Protein AF-I3S2F5-F1 (afdb_monomer_lite)

InterPro domains:
  IPR050052 ATP-dependent Clp protease ATP-binding subunit ClpX [PTHR48102] (2-79)

Sequence (103 aa):
MIAKKAMAKNTGARGLRALIENILTDAMYEIPDIKTGSDRIDAVVVDEESVGSLTAPGCGGKILRGDGALEQYLAKIKDSEDVVAESELQDRDSDTSSRAMSM

Structure (mmCIF, N/CA/C/O backbone):
data_AF-I3S2F5-F1
#
_entry.id   AF-I3S2F5-F1
#
loop_
_atom_site.group_PDB
_atom_site.id
_atom_site.type_symbol
_atom_site.label_atom_id
_atom_site.label_alt_id
_atom_site.label_comp_id
_atom_site.label_asym_id
_atom_site.label_entity_id
_atom_site.label_seq_id
_atom_site.pdbx_PDB_ins_code
_atom_site.Cartn_x
_atom_site.Cartn_y
_atom_site.Cartn_z
_atom_site.occupancy
_atom_site.B_iso_or_equiv
_atom_site.auth_seq_id
_atom_site.auth_comp_id
_atom_site.auth_asym_id
_atom_site.auth_atom_id
_atom_site.pdbx_PDB_model_num
ATOM 1 N N . MET A 1 1 ? 0.188 -5.253 -11.300 1.00 83.38 1 MET A N 1
ATOM 2 C CA . MET A 1 1 ? 1.086 -4.165 -11.769 1.00 83.38 1 MET A CA 1
ATOM 3 C C . MET A 1 1 ? 2.505 -4.174 -11.206 1.00 83.38 1 MET A C 1
ATOM 5 O O . MET A 1 1 ? 3.422 -3.784 -11.921 1.00 83.38 1 MET A O 1
ATOM 9 N N . ILE A 1 2 ? 2.724 -4.634 -9.973 1.00 90.69 2 ILE A N 1
ATOM 10 C CA . ILE A 1 2 ? 4.031 -4.563 -9.293 1.00 90.69 2 ILE A CA 1
ATOM 11 C C . ILE A 1 2 ? 5.151 -5.260 -10.086 1.00 90.69 2 ILE A C 1
ATOM 13 O O . ILE A 1 2 ? 6.199 -4.664 -10.326 1.00 90.69 2 ILE A O 1
ATOM 17 N N . ALA A 1 3 ? 4.899 -6.471 -10.594 1.00 91.38 3 ALA A N 1
ATOM 18 C CA . ALA A 1 3 ? 5.854 -7.189 -11.441 1.00 91.38 3 ALA A CA 1
ATOM 19 C C . ALA A 1 3 ? 6.220 -6.410 -12.718 1.00 91.38 3 ALA A C 1
ATOM 21 O O . ALA A 1 3 ? 7.396 -6.284 -13.049 1.00 91.38 3 ALA A O 1
ATOM 22 N N . LYS A 1 4 ? 5.227 -5.813 -13.397 1.00 90.50 4 LYS A N 1
ATOM 23 C CA . LYS A 1 4 ? 5.451 -4.977 -14.592 1.00 90.50 4 LYS A CA 1
ATOM 24 C C . LYS A 1 4 ? 6.349 -3.778 -14.271 1.00 90.50 4 LYS A C 1
ATOM 26 O O . LYS A 1 4 ? 7.277 -3.494 -15.021 1.00 90.50 4 LYS A O 1
ATOM 31 N N . LYS A 1 5 ? 6.130 -3.125 -13.127 1.00 90.12 5 LYS A N 1
ATOM 32 C CA . LYS A 1 5 ? 6.943 -1.990 -12.667 1.00 90.12 5 LYS A CA 1
ATOM 33 C C . LYS A 1 5 ? 8.377 -2.402 -12.300 1.00 90.12 5 LYS A C 1
ATOM 35 O O . LYS A 1 5 ? 9.314 -1.683 -12.632 1.00 90.12 5 LYS A O 1
ATOM 40 N N . ALA A 1 6 ? 8.573 -3.568 -11.680 1.00 92.50 6 ALA A N 1
ATOM 41 C CA . ALA A 1 6 ? 9.907 -4.097 -11.366 1.00 92.50 6 ALA A CA 1
ATOM 42 C C . ALA A 1 6 ? 10.714 -4.461 -12.624 1.00 92.50 6 ALA A C 1
ATOM 44 O O . ALA A 1 6 ? 11.912 -4.168 -12.703 1.00 92.50 6 ALA A O 1
ATOM 45 N N . MET A 1 7 ? 10.045 -5.050 -13.622 1.00 90.81 7 MET A N 1
ATOM 46 C CA . MET A 1 7 ? 10.633 -5.328 -14.935 1.00 90.81 7 MET A CA 1
ATOM 47 C C . MET A 1 7 ? 11.016 -4.034 -15.658 1.00 90.81 7 MET A C 1
ATOM 49 O O . MET A 1 7 ? 12.150 -3.914 -16.102 1.00 90.81 7 MET A O 1
ATOM 53 N N . ALA A 1 8 ? 10.125 -3.036 -15.696 1.00 89.88 8 ALA A N 1
ATOM 54 C CA . ALA A 1 8 ? 10.401 -1.740 -16.325 1.00 89.88 8 ALA A CA 1
ATOM 55 C C . ALA A 1 8 ? 11.593 -1.002 -15.686 1.00 89.88 8 ALA A C 1
ATOM 57 O O . ALA A 1 8 ? 12.335 -0.304 -16.371 1.00 89.88 8 ALA A O 1
ATOM 58 N N . LYS A 1 9 ? 11.812 -1.186 -14.377 1.00 88.06 9 LYS A N 1
ATOM 59 C CA . LYS A 1 9 ? 12.973 -0.642 -13.656 1.00 88.06 9 LYS A CA 1
ATOM 60 C C . LYS A 1 9 ? 14.254 -1.475 -13.813 1.00 88.06 9 LYS A C 1
ATOM 62 O O . LYS A 1 9 ? 15.251 -1.136 -13.187 1.00 88.06 9 LYS A O 1
ATOM 67 N N . ASN A 1 10 ? 14.245 -2.562 -14.592 1.00 89.38 10 ASN A N 1
ATOM 68 C CA . ASN A 1 10 ? 15.377 -3.486 -14.773 1.00 89.38 10 ASN A CA 1
ATOM 69 C C . ASN A 1 10 ? 15.958 -4.027 -13.453 1.00 89.38 10 ASN A C 1
ATOM 71 O O . ASN A 1 10 ? 17.152 -4.284 -13.332 1.00 89.38 10 ASN A O 1
ATOM 75 N N . THR A 1 11 ? 15.105 -4.201 -12.440 1.00 91.06 11 THR A N 1
ATOM 76 C CA . THR A 1 11 ? 15.513 -4.695 -11.110 1.00 91.06 11 THR A CA 1
ATOM 77 C C . THR A 1 11 ? 15.107 -6.150 -10.867 1.00 91.06 11 THR A C 1
ATOM 79 O O . THR A 1 11 ? 15.612 -6.780 -9.937 1.00 91.06 11 THR A O 1
ATOM 82 N N . GLY A 1 12 ? 14.206 -6.700 -11.693 1.00 89.31 12 GLY A N 1
ATOM 83 C CA . GLY A 1 12 ? 13.724 -8.079 -11.579 1.00 89.31 12 GLY A CA 1
ATOM 84 C C . GLY A 1 12 ? 13.118 -8.384 -10.204 1.00 89.31 12 GLY A C 1
ATOM 85 O O . GLY A 1 12 ? 12.544 -7.509 -9.555 1.00 89.31 12 GLY A O 1
ATOM 86 N N . ALA A 1 13 ? 13.275 -9.622 -9.728 1.00 90.56 13 ALA A N 1
ATOM 87 C CA . ALA A 1 13 ? 12.743 -10.055 -8.431 1.00 90.56 13 ALA A CA 1
ATOM 88 C C . ALA A 1 13 ? 13.286 -9.236 -7.243 1.00 90.56 13 ALA A C 1
ATOM 90 O O . ALA A 1 13 ? 12.568 -9.002 -6.272 1.00 90.56 13 ALA A O 1
ATOM 91 N N . ARG A 1 14 ? 14.522 -8.726 -7.339 1.00 89.94 14 ARG A N 1
ATOM 92 C CA . ARG A 1 14 ? 15.128 -7.866 -6.308 1.00 89.94 14 ARG A CA 1
ATOM 93 C C . ARG A 1 14 ? 14.348 -6.560 -6.123 1.00 89.94 14 ARG A C 1
ATOM 95 O O . ARG A 1 14 ? 14.239 -6.071 -5.003 1.00 89.94 14 ARG A O 1
ATOM 102 N N . GLY A 1 15 ? 13.782 -6.016 -7.200 1.00 91.00 15 GLY A N 1
ATOM 103 C CA . GLY A 1 15 ? 12.985 -4.792 -7.160 1.00 91.00 15 GLY A CA 1
ATOM 104 C C . GLY A 1 15 ? 11.632 -4.933 -6.473 1.00 91.00 15 GLY A C 1
ATOM 105 O O . GLY A 1 15 ? 11.084 -3.931 -6.022 1.00 91.00 15 GLY A O 1
ATOM 106 N N . LEU A 1 16 ? 11.091 -6.153 -6.365 1.00 93.75 16 LEU A N 1
ATOM 107 C CA . LEU A 1 16 ? 9.763 -6.378 -5.788 1.00 93.75 16 LEU A CA 1
ATOM 108 C C . LEU A 1 16 ? 9.710 -5.970 -4.319 1.00 93.75 16 LEU A C 1
ATOM 110 O O . LEU A 1 16 ? 8.789 -5.261 -3.925 1.00 93.75 16 LEU A O 1
ATOM 114 N N . ARG A 1 17 ? 10.725 -6.357 -3.533 1.00 93.00 17 ARG A N 1
ATOM 115 C CA . ARG A 1 17 ? 10.811 -5.982 -2.117 1.00 93.00 17 ARG A CA 1
ATOM 116 C C . ARG A 1 17 ? 10.808 -4.465 -1.952 1.00 93.00 17 ARG A C 1
ATOM 118 O O . ARG A 1 17 ? 9.988 -3.952 -1.208 1.00 93.00 17 ARG A O 1
ATOM 125 N N . ALA A 1 18 ? 11.657 -3.764 -2.704 1.00 92.62 18 ALA A N 1
ATOM 126 C CA . ALA A 1 18 ? 11.752 -2.307 -2.632 1.00 92.62 18 ALA A CA 1
ATOM 127 C C . ALA A 1 18 ? 10.448 -1.607 -3.054 1.00 92.62 18 ALA A C 1
ATOM 129 O O . ALA A 1 18 ? 10.088 -0.579 -2.491 1.00 92.62 18 ALA A O 1
ATOM 130 N N . LEU A 1 19 ? 9.722 -2.149 -4.040 1.00 93.75 19 LEU A N 1
ATOM 131 C CA . LEU A 1 19 ? 8.425 -1.600 -4.440 1.00 93.75 19 LEU A CA 1
ATOM 132 C C . LEU A 1 19 ? 7.366 -1.778 -3.351 1.00 93.75 19 LEU A C 1
ATOM 134 O O . LEU A 1 19 ? 6.639 -0.831 -3.078 1.00 93.75 19 LEU A O 1
ATOM 138 N N . ILE A 1 20 ? 7.283 -2.962 -2.741 1.00 94.44 20 ILE A N 1
ATOM 139 C CA . ILE A 1 20 ? 6.338 -3.229 -1.649 1.00 94.44 20 ILE A CA 1
ATOM 140 C C . ILE A 1 20 ? 6.662 -2.367 -0.432 1.00 94.44 20 ILE A C 1
ATOM 142 O O . ILE A 1 20 ? 5.761 -1.764 0.136 1.00 94.44 20 ILE A O 1
ATOM 146 N N . GLU A 1 21 ? 7.940 -2.274 -0.074 1.00 95.00 21 GLU A N 1
ATOM 147 C CA . GLU A 1 21 ? 8.408 -1.460 1.046 1.00 95.00 21 GLU A CA 1
ATOM 148 C C . GLU A 1 21 ? 8.003 0.001 0.850 1.00 95.00 21 GLU A C 1
ATOM 150 O O . GLU A 1 21 ? 7.322 0.549 1.704 1.00 95.00 21 GLU A O 1
ATOM 155 N N . ASN A 1 22 ? 8.255 0.571 -0.333 1.00 93.94 22 ASN A N 1
ATOM 156 C CA . ASN A 1 22 ? 7.834 1.937 -0.649 1.00 93.94 22 ASN A CA 1
ATOM 157 C C . ASN A 1 22 ? 6.313 2.148 -0.592 1.00 93.94 22 ASN A C 1
ATOM 159 O O . ASN A 1 22 ? 5.874 3.227 -0.214 1.00 93.94 22 ASN A O 1
ATOM 163 N N . ILE A 1 23 ? 5.508 1.162 -1.006 1.00 96.44 23 ILE A N 1
ATOM 164 C CA . ILE A 1 23 ? 4.040 1.266 -0.951 1.00 96.44 23 ILE A CA 1
ATOM 165 C C . ILE A 1 23 ? 3.555 1.231 0.501 1.00 96.44 23 ILE A C 1
ATOM 167 O O . ILE A 1 23 ? 2.597 1.918 0.842 1.00 96.44 23 ILE A O 1
ATOM 171 N N . LEU A 1 24 ? 4.192 0.423 1.348 1.00 97.00 24 LEU A N 1
ATOM 172 C CA . LEU A 1 24 ? 3.746 0.173 2.715 1.00 97.00 24 LEU A CA 1
ATOM 173 C C . LEU A 1 24 ? 4.409 1.073 3.762 1.00 97.00 24 LEU A C 1
ATOM 175 O O . LEU A 1 24 ? 3.996 0.997 4.913 1.00 97.00 24 LEU A O 1
ATOM 179 N N . THR A 1 25 ? 5.384 1.915 3.404 1.00 95.94 25 THR A N 1
ATOM 180 C CA . THR A 1 25 ? 6.137 2.765 4.346 1.00 95.94 25 THR A CA 1
ATOM 181 C C . THR A 1 25 ? 5.235 3.493 5.344 1.00 95.94 25 THR A C 1
ATOM 183 O O . THR A 1 25 ? 5.436 3.366 6.550 1.00 95.94 25 THR A O 1
ATOM 186 N N . ASP A 1 26 ? 4.212 4.199 4.861 1.00 93.75 26 ASP A N 1
ATOM 187 C CA . ASP A 1 26 ? 3.335 5.000 5.722 1.00 93.75 26 ASP A CA 1
ATOM 188 C C . ASP A 1 26 ? 2.513 4.109 6.662 1.00 93.75 26 ASP A C 1
ATOM 190 O O . ASP A 1 26 ? 2.413 4.369 7.859 1.00 93.75 26 ASP A O 1
ATOM 194 N N . ALA A 1 27 ? 1.995 2.992 6.146 1.00 94.94 27 ALA A N 1
ATOM 195 C CA . ALA A 1 27 ? 1.288 2.000 6.949 1.00 94.94 27 ALA A CA 1
ATOM 196 C C . ALA A 1 27 ? 2.193 1.374 8.019 1.00 94.94 27 ALA A C 1
ATOM 198 O O . ALA A 1 27 ? 1.775 1.202 9.160 1.00 94.94 27 ALA A O 1
ATOM 199 N N . MET A 1 28 ? 3.442 1.057 7.676 1.00 95.31 28 MET A N 1
ATOM 200 C CA . MET A 1 28 ? 4.415 0.500 8.616 1.00 95.31 28 MET A CA 1
ATOM 201 C C . MET A 1 28 ? 4.775 1.478 9.736 1.00 95.31 28 MET A C 1
ATOM 203 O O . MET A 1 28 ? 5.111 1.026 10.828 1.00 95.31 28 MET A O 1
ATOM 207 N N . TYR A 1 29 ? 4.707 2.786 9.479 1.00 94.06 29 TYR A N 1
ATOM 208 C CA . TYR A 1 29 ? 4.923 3.816 10.493 1.00 94.06 29 TYR A CA 1
ATOM 209 C C . TYR A 1 29 ? 3.696 4.024 11.388 1.00 94.06 29 TYR A C 1
ATOM 211 O O . TYR A 1 29 ? 3.835 4.189 12.593 1.00 94.06 29 TYR A O 1
ATOM 219 N N . GLU A 1 30 ? 2.497 3.980 10.809 1.00 91.44 30 GLU A N 1
ATOM 220 C CA . GLU A 1 30 ? 1.246 4.308 11.500 1.00 91.44 30 GLU A CA 1
ATOM 221 C C . GLU A 1 30 ? 0.641 3.139 12.296 1.00 91.44 30 GLU A C 1
ATOM 223 O O . GLU A 1 30 ? -0.007 3.368 13.312 1.00 91.44 30 GLU A O 1
ATOM 228 N N . ILE A 1 31 ? 0.827 1.887 11.857 1.00 92.62 31 ILE A N 1
ATOM 229 C CA . ILE A 1 31 ? 0.277 0.688 12.527 1.00 92.62 31 ILE A CA 1
ATOM 230 C C . ILE A 1 31 ? 0.831 0.457 13.945 1.00 92.62 31 ILE A C 1
ATOM 232 O O . ILE A 1 31 ? 0.050 0.060 14.811 1.00 92.62 31 ILE A O 1
ATOM 236 N N . PRO A 1 32 ? 2.137 0.648 14.220 1.00 89.25 32 PRO A N 1
ATOM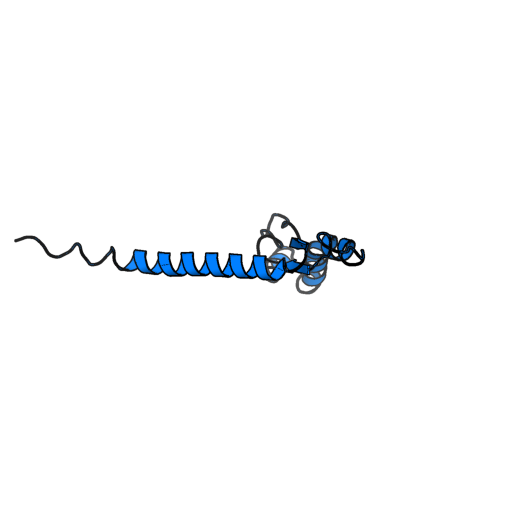 237 C CA . PRO A 1 32 ? 2.682 0.470 15.564 1.00 89.25 32 PRO A CA 1
ATOM 238 C C . PRO A 1 32 ? 2.044 1.382 16.620 1.00 89.25 32 PRO A C 1
ATOM 240 O O . PRO A 1 32 ? 2.056 1.034 17.803 1.00 89.25 32 PRO A O 1
ATOM 243 N N . ASP A 1 33 ? 1.483 2.523 16.214 1.00 85.31 33 ASP A N 1
ATOM 244 C CA . ASP A 1 33 ? 0.801 3.436 17.121 1.00 85.31 33 ASP A CA 1
ATOM 245 C C . ASP A 1 33 ? -0.540 2.843 17.567 1.00 85.31 33 ASP A C 1
ATOM 247 O O . ASP A 1 33 ? -1.500 2.736 16.799 1.00 85.31 33 ASP A O 1
ATOM 251 N N . ILE A 1 34 ? -0.639 2.498 18.852 1.00 76.81 34 ILE A N 1
ATOM 252 C CA . ILE A 1 34 ? -1.878 1.987 19.445 1.00 76.81 34 ILE A CA 1
ATOM 253 C C . ILE A 1 34 ? -2.861 3.153 19.615 1.00 76.81 34 ILE A C 1
ATOM 255 O O . ILE A 1 34 ? -2.900 3.818 20.652 1.00 76.81 34 ILE A O 1
ATOM 259 N N . LYS A 1 35 ? -3.654 3.407 18.574 1.00 83.06 35 LYS A N 1
ATOM 260 C CA . LYS A 1 35 ? -4.763 4.371 18.562 1.00 83.06 35 LYS A CA 1
ATOM 261 C C . LYS A 1 35 ? -6.078 3.646 18.870 1.00 83.06 35 LYS A C 1
ATOM 263 O O . LYS A 1 35 ? -6.272 2.500 18.466 1.00 83.06 35 LYS A O 1
ATOM 268 N N . THR A 1 36 ? -6.979 4.290 19.609 1.00 82.12 36 THR A N 1
ATOM 269 C CA . THR A 1 36 ? -8.268 3.712 20.033 1.00 82.12 36 THR A CA 1
ATOM 270 C C . THR A 1 36 ? -9.451 4.440 19.398 1.00 82.12 36 THR A C 1
ATOM 272 O O . THR A 1 36 ? -9.335 5.579 18.948 1.00 82.12 36 THR A O 1
ATOM 275 N N . GLY A 1 37 ? -10.608 3.773 19.353 1.00 80.31 37 GLY A N 1
ATOM 276 C CA . GLY A 1 37 ? -11.836 4.344 18.796 1.00 80.31 37 GLY A CA 1
ATOM 277 C C . GLY A 1 37 ? -11.709 4.672 17.306 1.00 80.31 37 GLY A C 1
ATOM 278 O O . GLY A 1 37 ? -11.206 3.866 16.529 1.00 80.31 37 GLY A O 1
ATOM 279 N N . SER A 1 38 ? -12.140 5.873 16.911 1.00 83.31 38 SER A N 1
ATOM 280 C CA . SER A 1 38 ? -12.166 6.331 15.512 1.00 83.31 38 SER A CA 1
ATOM 281 C C . SER A 1 38 ? -10.800 6.381 14.827 1.00 83.31 38 SER A C 1
ATOM 283 O O . SER A 1 38 ? -10.738 6.339 13.602 1.00 83.31 38 SER A O 1
ATOM 285 N N . ASP A 1 39 ? -9.715 6.453 15.597 1.00 86.69 39 ASP A N 1
ATOM 286 C CA . ASP A 1 39 ? -8.362 6.598 15.054 1.00 86.69 39 ASP A CA 1
ATOM 287 C C . ASP A 1 39 ? -7.630 5.262 14.899 1.00 86.69 39 ASP A C 1
ATOM 289 O O . ASP A 1 39 ? -6.527 5.228 14.333 1.00 86.69 39 ASP A O 1
ATOM 293 N N . ARG A 1 40 ? -8.237 4.162 15.377 1.00 90.69 40 ARG A N 1
ATOM 294 C CA . ARG A 1 40 ? -7.680 2.817 15.226 1.00 90.69 40 ARG A CA 1
ATOM 295 C C . ARG A 1 40 ? -7.536 2.486 13.747 1.00 90.69 40 ARG A C 1
ATOM 297 O O . ARG A 1 40 ? -8.412 2.815 12.952 1.00 90.69 40 ARG A O 1
ATOM 304 N N . ILE A 1 41 ? -6.465 1.803 13.375 1.00 93.25 41 ILE A N 1
ATOM 305 C CA . ILE A 1 41 ? -6.307 1.307 12.007 1.00 93.25 41 ILE A CA 1
ATOM 306 C C . ILE A 1 41 ? -7.020 -0.037 11.909 1.00 93.25 41 ILE A C 1
ATOM 308 O O . ILE A 1 41 ? -6.697 -0.966 12.645 1.00 93.25 41 ILE A O 1
ATOM 312 N N . ASP A 1 42 ? -8.001 -0.120 11.018 1.00 94.44 42 ASP A N 1
ATOM 313 C CA . ASP A 1 42 ? -8.828 -1.313 10.814 1.00 94.44 42 ASP A CA 1
ATOM 314 C C . ASP A 1 42 ? -8.252 -2.197 9.700 1.00 94.44 42 ASP A C 1
ATOM 316 O O . ASP A 1 42 ? -8.233 -3.420 9.814 1.00 94.44 42 ASP A O 1
ATOM 320 N N . ALA A 1 43 ? -7.727 -1.579 8.634 1.00 95.44 43 ALA A N 1
ATOM 321 C CA . ALA A 1 43 ? -7.086 -2.275 7.520 1.00 95.44 43 ALA A CA 1
ATOM 322 C C . ALA A 1 43 ? -6.183 -1.350 6.688 1.00 95.44 43 ALA A C 1
ATOM 324 O O . ALA A 1 43 ? -6.254 -0.124 6.781 1.00 95.44 43 ALA A O 1
ATOM 325 N N . VAL A 1 44 ? -5.366 -1.952 5.820 1.00 96.94 44 VAL A N 1
ATOM 326 C CA . VAL A 1 44 ? -4.598 -1.253 4.780 1.00 96.94 44 VAL A CA 1
ATOM 327 C C . VAL A 1 44 ? -4.928 -1.872 3.432 1.00 96.94 44 VAL A C 1
ATOM 329 O O . VAL A 1 44 ? -4.813 -3.085 3.259 1.00 96.94 44 VAL A O 1
ATOM 332 N N . VAL A 1 45 ? -5.320 -1.039 2.474 1.00 96.56 45 VAL A N 1
ATOM 333 C CA . VAL A 1 45 ? -5.679 -1.460 1.120 1.00 96.56 45 VAL A CA 1
ATOM 334 C C . VAL A 1 45 ? -4.564 -1.101 0.149 1.00 96.56 45 VAL A C 1
ATOM 336 O O . VAL A 1 45 ? -4.035 0.011 0.168 1.00 96.56 45 VAL A O 1
ATOM 339 N N . VAL A 1 46 ? -4.216 -2.055 -0.714 1.00 96.06 46 VAL A N 1
ATOM 340 C CA . VAL A 1 46 ? -3.240 -1.874 -1.792 1.00 96.06 46 VAL A CA 1
ATOM 341 C C . VAL A 1 46 ? -3.907 -2.218 -3.114 1.00 96.06 46 VAL A C 1
ATOM 343 O O . VAL A 1 46 ? -4.185 -3.386 -3.385 1.00 96.06 46 VAL A O 1
ATOM 346 N N . ASP A 1 47 ? -4.132 -1.201 -3.937 1.00 94.00 47 ASP A N 1
ATOM 347 C CA . ASP A 1 47 ? -4.750 -1.328 -5.255 1.00 94.00 47 ASP A CA 1
ATOM 348 C C . ASP A 1 47 ? -3.820 -0.824 -6.376 1.00 94.00 47 ASP A C 1
ATOM 350 O O . ASP A 1 47 ? -2.611 -0.638 -6.197 1.00 94.00 47 ASP A O 1
ATOM 354 N N . GLU A 1 48 ? -4.365 -0.667 -7.580 1.00 93.12 48 GLU A N 1
ATOM 355 C CA . GLU A 1 48 ? -3.631 -0.155 -8.739 1.00 93.12 48 GLU A CA 1
ATOM 356 C C . GLU A 1 48 ? -3.109 1.274 -8.520 1.00 93.12 48 GLU A C 1
ATOM 358 O O . GLU A 1 48 ? -1.961 1.573 -8.873 1.00 93.12 48 GLU A O 1
ATOM 363 N N . GLU A 1 49 ? -3.888 2.130 -7.858 1.00 93.31 49 GLU A N 1
ATOM 364 C CA . GLU A 1 49 ? -3.502 3.508 -7.548 1.00 93.31 49 GLU A CA 1
ATOM 365 C C . GLU A 1 49 ? -2.359 3.554 -6.528 1.00 93.31 49 GLU A C 1
ATOM 367 O O . GLU A 1 49 ? -1.436 4.365 -6.669 1.00 93.31 49 GLU A O 1
ATOM 372 N N . SER A 1 50 ? -2.353 2.632 -5.557 1.00 95.38 50 SER A N 1
ATOM 373 C CA . SER A 1 50 ? -1.252 2.475 -4.599 1.00 95.38 50 SER A CA 1
ATOM 374 C C . SER A 1 50 ? 0.084 2.208 -5.294 1.00 95.38 50 SER A C 1
ATOM 376 O O . SER A 1 50 ? 1.124 2.720 -4.875 1.00 95.38 50 SER A O 1
ATOM 378 N N . VAL A 1 51 ? 0.075 1.423 -6.379 1.00 94.62 51 VAL A N 1
ATOM 379 C CA . VAL A 1 51 ? 1.281 1.106 -7.160 1.00 94.62 51 VAL A CA 1
ATOM 380 C C . VAL A 1 51 ? 1.648 2.252 -8.104 1.00 94.62 51 V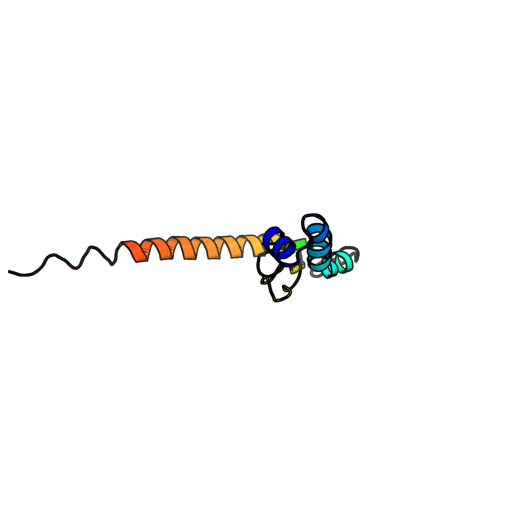AL A C 1
ATOM 382 O O . VAL A 1 51 ? 2.839 2.538 -8.280 1.00 94.62 51 VAL A O 1
ATOM 385 N N . GLY A 1 52 ? 0.652 2.896 -8.714 1.00 92.88 52 GLY A N 1
ATOM 386 C CA . GLY A 1 52 ? 0.812 3.922 -9.742 1.00 92.88 52 GLY A CA 1
ATOM 387 C C . GLY A 1 52 ? 1.308 3.370 -11.083 1.00 92.88 52 GLY A C 1
ATOM 388 O O . GLY A 1 52 ? 1.606 2.182 -11.235 1.00 92.88 52 GLY A O 1
ATOM 389 N N . SER A 1 53 ? 1.456 4.255 -12.069 1.00 91.12 53 SER A N 1
ATOM 390 C CA . SER A 1 53 ? 1.879 3.883 -13.426 1.00 91.12 53 SER A CA 1
ATOM 391 C C . SER A 1 53 ? 3.351 3.429 -13.491 1.00 91.12 53 SER A C 1
ATOM 393 O O . SER A 1 53 ? 4.076 3.409 -12.493 1.00 91.12 53 SER A O 1
ATOM 395 N N . LEU A 1 54 ? 3.837 3.037 -14.675 1.00 87.31 54 LEU A N 1
ATOM 396 C CA . LEU A 1 54 ? 5.249 2.659 -14.848 1.00 87.31 54 LEU A CA 1
ATOM 397 C C . LEU A 1 54 ? 6.206 3.835 -14.594 1.00 87.31 54 LEU A C 1
ATOM 399 O O . LEU A 1 54 ? 7.318 3.619 -14.112 1.00 87.31 54 LEU A O 1
ATOM 403 N N . THR A 1 55 ? 5.773 5.056 -14.910 1.00 83.94 55 THR A N 1
ATOM 404 C CA . THR A 1 55 ? 6.600 6.269 -14.886 1.00 83.94 55 THR A CA 1
ATOM 405 C C . THR A 1 55 ? 6.338 7.153 -13.670 1.00 83.94 55 THR A C 1
ATOM 407 O O . THR A 1 55 ? 7.229 7.900 -13.279 1.00 83.94 55 THR A O 1
ATOM 410 N N . ALA A 1 56 ? 5.166 7.043 -13.039 1.00 88.50 56 ALA A N 1
ATOM 411 C CA . ALA A 1 56 ? 4.798 7.822 -11.860 1.00 88.50 56 ALA A CA 1
ATOM 412 C C . ALA A 1 56 ? 4.739 6.949 -10.590 1.00 88.50 56 ALA A C 1
ATOM 414 O O . ALA A 1 56 ? 4.368 5.770 -10.656 1.00 88.50 56 ALA A O 1
ATOM 415 N N . PRO A 1 57 ? 5.121 7.475 -9.413 1.00 88.06 57 PRO A N 1
ATOM 416 C CA . PRO A 1 57 ? 4.831 6.818 -8.141 1.00 88.06 57 PRO A CA 1
ATOM 417 C C . PRO A 1 57 ? 3.313 6.755 -7.900 1.00 88.06 57 PRO A C 1
ATOM 419 O O . PRO A 1 57 ? 2.569 7.594 -8.400 1.00 88.06 57 PRO A O 1
ATOM 422 N N . GLY A 1 58 ? 2.865 5.723 -7.184 1.00 93.12 58 GLY A N 1
ATOM 423 C CA . GLY A 1 58 ? 1.483 5.634 -6.710 1.00 93.12 58 GLY A CA 1
ATOM 424 C C . GLY A 1 58 ? 1.280 6.412 -5.415 1.00 93.12 58 GLY A C 1
ATOM 425 O O . GLY A 1 58 ? 2.216 7.027 -4.902 1.00 93.12 58 GLY A O 1
ATOM 426 N N . CYS A 1 59 ? 0.065 6.355 -4.879 1.00 93.50 59 CYS A N 1
ATOM 427 C CA . CYS A 1 59 ? -0.296 7.031 -3.630 1.00 93.50 59 CYS A CA 1
ATOM 428 C C . CYS A 1 59 ? 0.085 6.254 -2.356 1.00 93.50 59 CYS A C 1
ATOM 430 O O . CYS A 1 59 ? -0.174 6.743 -1.263 1.00 93.50 59 CYS A O 1
ATOM 432 N N . GLY A 1 60 ? 0.707 5.075 -2.483 1.00 94.81 60 GLY A N 1
ATOM 433 C CA . GLY A 1 60 ? 1.011 4.210 -1.343 1.00 94.81 60 GLY A CA 1
ATOM 434 C C . GLY A 1 60 ? -0.212 3.440 -0.834 1.00 94.81 60 GLY A C 1
ATOM 435 O O . GLY A 1 60 ? -1.287 3.458 -1.439 1.00 94.81 60 GLY A O 1
ATOM 436 N N . GLY A 1 61 ? -0.029 2.684 0.247 1.00 95.94 61 GLY A N 1
ATOM 437 C CA . GLY A 1 61 ? -1.094 1.913 0.884 1.00 95.94 61 GLY A CA 1
ATOM 438 C C . GLY A 1 61 ? -2.141 2.827 1.521 1.00 95.94 61 GLY A C 1
ATOM 439 O O . GLY A 1 61 ? -1.811 3.720 2.298 1.00 95.94 61 GLY A O 1
ATOM 440 N N . LYS A 1 62 ? -3.418 2.588 1.220 1.00 96.12 62 LYS A N 1
ATOM 441 C CA . LYS A 1 62 ? -4.543 3.349 1.774 1.00 96.12 62 LYS A CA 1
ATOM 442 C C . LYS A 1 62 ? -4.873 2.813 3.164 1.00 96.12 62 LYS A C 1
ATOM 444 O O . LYS A 1 62 ? -5.281 1.663 3.299 1.00 96.12 62 LYS A O 1
ATOM 449 N N . ILE A 1 63 ? -4.698 3.631 4.197 1.00 95.56 63 ILE A N 1
ATOM 450 C CA . ILE A 1 63 ? -4.974 3.251 5.589 1.00 95.56 63 ILE A CA 1
ATOM 451 C C . ILE A 1 63 ? -6.444 3.538 5.908 1.00 95.56 63 ILE A C 1
ATOM 453 O O . ILE A 1 63 ? -6.886 4.684 5.823 1.00 95.56 63 ILE A O 1
ATOM 457 N N . LEU A 1 64 ? -7.192 2.509 6.300 1.00 95.44 64 LEU A N 1
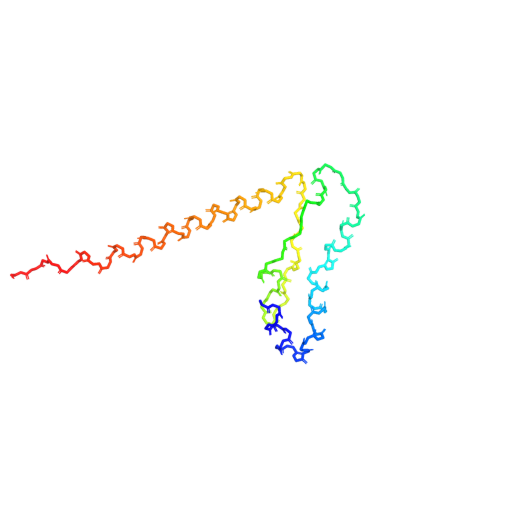ATOM 458 C CA . LEU A 1 64 ? -8.579 2.627 6.741 1.00 95.44 64 LEU A CA 1
ATOM 459 C C . LEU A 1 64 ? -8.618 2.763 8.263 1.00 95.44 64 LEU A C 1
ATOM 461 O O . LEU A 1 64 ? -8.097 1.906 8.981 1.00 95.44 64 LEU A O 1
ATOM 465 N N . ARG A 1 65 ? -9.223 3.851 8.747 1.00 94.44 65 ARG A N 1
ATOM 466 C CA . ARG A 1 65 ? -9.311 4.176 10.175 1.00 94.44 65 ARG A CA 1
ATOM 467 C C . ARG A 1 65 ? -10.744 4.097 10.684 1.00 94.44 65 ARG A C 1
ATOM 469 O O . ARG A 1 65 ? -11.667 4.499 9.980 1.00 94.44 65 ARG A O 1
ATOM 476 N N . GLY A 1 66 ? -10.884 3.646 11.924 1.00 93.06 66 GLY A N 1
ATOM 477 C CA . GLY A 1 66 ? -12.142 3.534 12.647 1.00 93.06 66 GLY A CA 1
ATOM 478 C C . GLY A 1 66 ? -12.767 2.144 12.579 1.00 93.06 66 GLY A C 1
ATOM 479 O O . GLY A 1 66 ? -12.459 1.323 11.717 1.00 93.06 66 GLY A O 1
ATOM 480 N N . ASP A 1 67 ? -13.658 1.879 13.525 1.00 90.81 67 ASP A N 1
ATOM 481 C CA . ASP A 1 67 ? -14.336 0.595 13.667 1.00 90.81 67 ASP A CA 1
ATOM 482 C C . ASP A 1 67 ? -15.213 0.282 12.445 1.00 90.81 67 ASP A C 1
ATOM 484 O O . ASP A 1 67 ? -16.138 1.028 12.121 1.00 90.81 67 ASP A O 1
ATOM 488 N N . GLY A 1 68 ? -14.945 -0.846 11.780 1.00 92.25 68 GLY A N 1
ATOM 489 C CA . GLY A 1 68 ? -15.725 -1.292 10.623 1.00 92.25 68 GLY A CA 1
ATOM 490 C C . GLY A 1 68 ? -15.438 -0.508 9.340 1.00 92.25 68 GLY A C 1
ATOM 491 O O . GLY A 1 68 ? -16.231 -0.570 8.398 1.00 92.25 68 GLY A O 1
ATOM 492 N N . ALA A 1 69 ? -14.323 0.224 9.279 1.00 94.50 69 ALA A N 1
ATOM 493 C CA . ALA A 1 69 ? -13.909 0.942 8.080 1.00 94.50 69 ALA A CA 1
ATOM 494 C C . ALA A 1 69 ? -13.619 -0.008 6.906 1.00 94.50 69 ALA A C 1
ATOM 496 O O . ALA A 1 69 ? -13.909 0.338 5.759 1.00 94.50 69 ALA A O 1
ATOM 497 N N . LEU A 1 70 ? -13.102 -1.215 7.174 1.00 94.44 70 LEU A N 1
ATOM 498 C CA . LEU A 1 70 ? -12.903 -2.224 6.130 1.00 94.44 70 LEU A CA 1
ATOM 499 C C . LEU A 1 70 ? -14.232 -2.703 5.530 1.00 94.44 70 LEU A C 1
ATOM 501 O O . LEU A 1 70 ? -14.360 -2.765 4.311 1.00 94.44 70 LEU A O 1
ATOM 505 N N . GLU A 1 71 ? -15.222 -3.006 6.370 1.00 95.19 71 GLU A N 1
ATOM 506 C CA . GLU A 1 71 ? -16.542 -3.475 5.924 1.00 95.19 71 GLU A CA 1
ATOM 507 C C . GLU A 1 71 ? -17.218 -2.433 5.020 1.00 95.19 71 GLU A C 1
ATOM 509 O O . GLU A 1 71 ? -17.696 -2.756 3.936 1.00 95.19 71 GLU A O 1
ATOM 514 N N . GLN A 1 72 ? -17.179 -1.157 5.420 1.00 94.56 72 GLN A N 1
ATOM 515 C CA . GLN A 1 72 ? -17.715 -0.045 4.625 1.00 94.56 72 GLN A CA 1
ATOM 516 C C . GLN A 1 72 ? -16.995 0.103 3.280 1.00 94.56 72 GLN A C 1
ATOM 518 O O . GLN A 1 72 ? -17.626 0.374 2.258 1.00 94.56 72 GLN A O 1
ATOM 523 N N . TYR A 1 73 ? -15.673 -0.078 3.272 1.00 94.94 73 TYR A N 1
ATOM 524 C CA . TYR A 1 73 ? -14.881 -0.029 2.049 1.00 94.94 73 TYR A CA 1
ATOM 525 C C . TYR A 1 73 ? -15.255 -1.167 1.087 1.00 94.94 73 TYR A C 1
ATOM 527 O O . TYR A 1 73 ? -15.464 -0.917 -0.099 1.00 94.94 73 TYR A O 1
ATOM 535 N N . LEU A 1 74 ? -15.404 -2.394 1.594 1.00 94.12 74 LEU A N 1
ATOM 536 C CA . LEU A 1 74 ? -15.799 -3.557 0.794 1.00 94.12 74 LEU A CA 1
ATOM 537 C C . LEU A 1 74 ? -17.240 -3.449 0.277 1.00 94.12 74 LEU A C 1
ATOM 539 O O . LEU A 1 74 ? -17.481 -3.745 -0.891 1.00 94.12 74 LEU A O 1
ATOM 543 N N . ALA A 1 75 ? -18.179 -2.975 1.101 1.00 94.50 75 ALA A N 1
ATOM 544 C CA . ALA A 1 75 ? -19.557 -2.722 0.678 1.00 94.50 75 ALA A CA 1
ATOM 545 C C . ALA A 1 75 ? -19.608 -1.715 -0.480 1.00 94.50 75 ALA A C 1
ATOM 547 O O . ALA A 1 75 ? -20.266 -1.958 -1.486 1.00 94.50 75 ALA A O 1
ATOM 548 N N . LYS A 1 76 ? -18.816 -0.639 -0.396 1.00 93.19 76 LYS A N 1
ATOM 549 C CA . LYS A 1 76 ? -18.716 0.362 -1.462 1.00 93.19 76 LYS A CA 1
ATOM 550 C C . LYS A 1 76 ? -18.145 -0.204 -2.766 1.00 93.19 76 LYS A C 1
ATOM 552 O O . LYS A 1 76 ? -18.570 0.218 -3.840 1.00 93.19 76 LYS A O 1
ATOM 557 N N . ILE A 1 77 ? -17.181 -1.125 -2.693 1.00 90.12 77 ILE A N 1
ATOM 558 C CA . ILE A 1 77 ? -16.662 -1.811 -3.888 1.00 90.12 77 ILE A CA 1
ATOM 559 C C . ILE A 1 77 ? -17.757 -2.671 -4.513 1.00 90.12 77 ILE A C 1
ATOM 561 O O . ILE A 1 77 ? -17.970 -2.600 -5.716 1.00 90.12 77 ILE A O 1
ATOM 565 N N . LYS A 1 78 ? -18.495 -3.422 -3.697 1.00 86.56 78 LYS A N 1
ATOM 566 C CA . LYS A 1 78 ? -19.560 -4.297 -4.180 1.00 86.56 78 LYS A CA 1
ATOM 567 C C . LYS A 1 78 ? -20.687 -3.517 -4.864 1.00 86.56 78 LYS A C 1
ATOM 569 O O . LYS A 1 78 ? -21.074 -3.854 -5.975 1.00 86.56 78 LYS A O 1
ATOM 574 N N . ASP A 1 79 ? -21.106 -2.408 -4.259 1.00 79.00 79 ASP A N 1
ATOM 575 C CA . ASP A 1 79 ? -22.099 -1.510 -4.853 1.00 79.00 79 ASP A CA 1
ATOM 576 C C . ASP A 1 79 ? -21.601 -0.888 -6.165 1.00 79.00 79 ASP A C 1
ATOM 578 O O . ASP A 1 79 ? -22.397 -0.598 -7.049 1.00 79.00 79 ASP A O 1
ATOM 582 N N . SER A 1 80 ? -20.289 -0.669 -6.318 1.00 70.19 80 SER A N 1
ATOM 583 C CA . SER A 1 80 ? -19.734 -0.150 -7.574 1.00 70.19 80 SER A CA 1
ATOM 584 C C . SER A 1 80 ? -19.552 -1.227 -8.640 1.00 70.19 80 SER A C 1
ATOM 586 O O . SER A 1 80 ? -19.704 -0.892 -9.808 1.00 70.19 80 SER A O 1
ATOM 588 N N . GLU A 1 81 ? -19.312 -2.489 -8.270 1.00 62.22 81 GLU A N 1
ATOM 589 C CA . GLU A 1 81 ? -19.275 -3.642 -9.183 1.00 62.22 81 GLU A CA 1
ATOM 590 C C . GLU A 1 81 ? -20.663 -3.977 -9.757 1.00 62.22 81 GLU A C 1
ATOM 592 O O . GLU A 1 81 ? -20.782 -4.210 -10.963 1.00 62.22 81 GLU A O 1
ATOM 597 N N . ASP A 1 82 ? -21.720 -3.912 -8.942 1.00 54.06 82 ASP A N 1
ATOM 598 C CA . ASP A 1 82 ? -23.099 -4.164 -9.389 1.00 54.06 82 ASP A CA 1
ATOM 599 C C . ASP A 1 82 ? -23.579 -3.103 -10.409 1.00 54.06 82 ASP A C 1
ATOM 601 O O . ASP A 1 82 ? -24.252 -3.431 -11.386 1.00 54.06 82 ASP A O 1
ATOM 605 N N . VAL A 1 83 ? -23.133 -1.845 -10.286 1.00 52.16 83 VAL A N 1
ATOM 606 C CA . VAL A 1 83 ? -23.437 -0.769 -11.257 1.00 52.16 83 VAL A CA 1
ATOM 607 C C . VAL A 1 83 ? -22.736 -0.997 -12.609 1.00 52.16 83 VAL A C 1
ATOM 609 O O . VAL A 1 83 ? -23.261 -0.611 -13.660 1.00 52.16 83 VAL A O 1
ATOM 612 N N . VAL A 1 84 ? -21.561 -1.645 -12.626 1.00 50.94 84 VAL A N 1
ATOM 613 C CA . VAL A 1 84 ? -20.872 -1.990 -13.889 1.00 50.94 84 VAL A CA 1
ATOM 614 C C . VAL A 1 84 ? -21.531 -3.195 -14.563 1.00 50.94 84 VAL A C 1
ATOM 616 O O . VAL A 1 84 ? -21.677 -3.213 -15.783 1.00 50.94 84 VAL A O 1
ATOM 619 N N . ALA A 1 85 ? -22.003 -4.171 -13.783 1.00 48.69 85 ALA A N 1
ATOM 620 C CA . ALA A 1 85 ? -22.717 -5.330 -14.317 1.00 48.69 85 ALA A CA 1
ATOM 621 C C . ALA A 1 85 ? -24.079 -4.947 -14.930 1.00 48.69 85 ALA A C 1
ATOM 623 O O . ALA A 1 85 ? -24.463 -5.482 -15.971 1.00 48.69 85 ALA A O 1
ATOM 624 N N . GLU A 1 86 ? -24.792 -3.987 -14.332 1.00 48.03 86 GLU A N 1
ATOM 625 C CA . GLU A 1 86 ? -26.051 -3.467 -14.882 1.00 48.03 86 GLU A CA 1
ATOM 626 C C . GLU A 1 86 ? -25.853 -2.604 -16.141 1.00 48.03 86 GLU A C 1
ATOM 628 O O . GLU A 1 86 ? -26.721 -2.589 -17.018 1.00 48.03 86 GLU A O 1
ATOM 633 N N . SER A 1 87 ? -24.709 -1.926 -16.285 1.00 48.78 87 SER A N 1
ATOM 634 C CA . SER A 1 87 ? -24.418 -1.119 -17.481 1.00 48.78 87 SER A CA 1
ATOM 635 C C . SER A 1 87 ? -23.960 -1.953 -18.687 1.00 48.78 87 SER A C 1
ATOM 637 O O . SER A 1 87 ? -24.307 -1.602 -19.815 1.00 48.78 87 SER A O 1
ATOM 639 N N . GLU A 1 88 ? -23.307 -3.108 -18.494 1.00 45.78 88 GLU A N 1
ATOM 640 C CA . GLU A 1 88 ? -22.977 -4.033 -19.599 1.00 45.78 88 GLU A CA 1
ATOM 641 C C . GLU A 1 88 ? -24.202 -4.761 -20.195 1.00 45.78 88 GLU A C 1
ATOM 643 O O . GLU A 1 88 ? -24.170 -5.195 -21.349 1.00 45.78 88 GLU A O 1
ATOM 648 N N . LEU A 1 89 ? -25.305 -4.873 -19.446 1.00 48.69 89 LEU A N 1
ATOM 649 C CA . LEU A 1 89 ? -26.569 -5.436 -19.943 1.00 48.69 89 LEU A CA 1
ATOM 650 C C . LEU A 1 89 ? -27.350 -4.456 -20.836 1.00 48.69 89 LEU A C 1
ATOM 652 O O . LEU A 1 89 ? -28.080 -4.900 -21.720 1.00 48.69 89 LEU A O 1
ATOM 656 N N . GLN A 1 90 ? -27.172 -3.141 -20.668 1.00 45.78 90 GLN A N 1
ATOM 657 C CA . GLN A 1 90 ? -27.855 -2.135 -21.499 1.00 45.78 90 GLN A CA 1
ATOM 658 C C . GLN A 1 90 ? -27.181 -1.898 -22.858 1.00 45.78 90 GLN A C 1
ATOM 660 O O . GLN A 1 90 ? -27.865 -1.515 -23.806 1.00 45.78 90 GLN A O 1
ATOM 665 N N . ASP A 1 91 ? -25.883 -2.189 -22.997 1.00 41.22 91 ASP A N 1
ATOM 666 C CA . ASP A 1 91 ? -25.155 -1.972 -24.260 1.00 41.22 91 ASP A CA 1
ATOM 667 C C . ASP A 1 91 ? -25.371 -3.106 -25.287 1.00 41.22 91 ASP A C 1
ATOM 669 O O . ASP A 1 91 ? -25.002 -2.990 -26.453 1.00 41.22 91 ASP A O 1
ATOM 673 N N . ARG A 1 92 ? -26.013 -4.219 -24.889 1.00 42.78 92 AR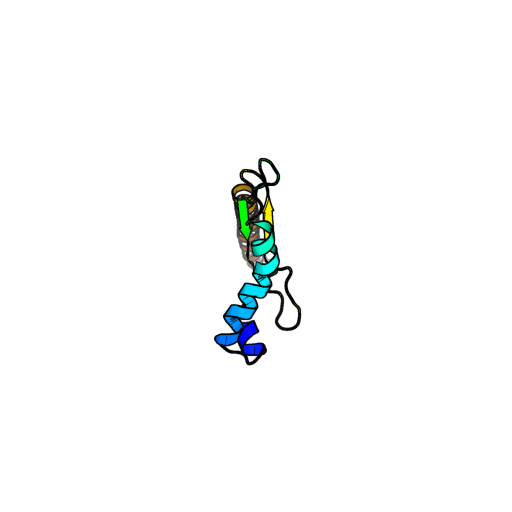G A N 1
ATOM 674 C CA . ARG A 1 92 ? -26.332 -5.342 -25.793 1.00 42.78 92 ARG A CA 1
ATOM 675 C C . ARG A 1 92 ? -27.735 -5.328 -26.395 1.00 42.78 92 ARG A C 1
ATOM 677 O O . ARG A 1 92 ? -27.919 -5.938 -27.448 1.00 42.78 92 ARG A O 1
ATOM 684 N N . ASP A 1 93 ? -28.695 -4.633 -25.789 1.00 42.56 93 ASP A N 1
ATOM 685 C CA . ASP A 1 93 ? -30.080 -4.602 -26.290 1.00 42.56 93 ASP A CA 1
ATOM 686 C C . ASP A 1 93 ? -30.357 -3.457 -27.283 1.00 42.56 93 ASP A C 1
ATOM 688 O O . ASP A 1 93 ? -31.385 -3.467 -27.963 1.00 42.56 93 ASP A O 1
ATOM 692 N N . SER A 1 94 ? -29.438 -2.497 -27.454 1.00 49.34 94 SER A N 1
ATOM 693 C CA . SER A 1 94 ? -29.655 -1.371 -28.380 1.00 49.34 94 SER A CA 1
ATOM 694 C C . SER A 1 94 ? -29.327 -1.678 -29.853 1.00 49.34 94 SER A C 1
ATOM 696 O O . SER A 1 94 ? -29.829 -0.983 -30.739 1.00 49.34 94 SER A O 1
ATOM 698 N N . ASP A 1 95 ? -28.545 -2.721 -30.155 1.00 50.00 95 ASP A N 1
ATOM 699 C CA . ASP A 1 95 ? -27.977 -2.916 -31.504 1.00 50.00 95 ASP A CA 1
ATOM 700 C C . ASP A 1 95 ? -28.734 -3.895 -32.423 1.00 50.00 95 ASP A C 1
ATOM 702 O O . ASP A 1 95 ? -28.357 -4.063 -33.584 1.00 50.00 95 ASP A O 1
ATOM 706 N N . THR A 1 96 ? -29.840 -4.514 -31.983 1.00 47.03 96 THR A N 1
ATOM 707 C CA . THR A 1 96 ? -30.611 -5.435 -32.855 1.00 47.03 96 THR A CA 1
ATOM 708 C C . THR A 1 96 ? -32.045 -5.009 -33.182 1.00 47.03 96 THR A C 1
ATOM 710 O O . THR A 1 96 ? -32.671 -5.630 -34.041 1.00 47.03 96 THR A O 1
ATOM 713 N N . SER A 1 97 ? -32.567 -3.912 -32.617 1.00 53.34 97 SER A N 1
ATOM 714 C CA . SER A 1 97 ? -33.984 -3.552 -32.814 1.00 53.34 97 SER A CA 1
ATOM 715 C C . SER A 1 97 ? -34.291 -2.672 -34.041 1.00 53.34 97 SER A C 1
ATOM 717 O O . SER A 1 97 ? -35.463 -2.471 -34.358 1.00 53.34 97 SER A O 1
ATOM 719 N N . SER A 1 98 ? -33.300 -2.136 -34.762 1.00 57.47 98 SER A N 1
ATOM 720 C CA . SER A 1 98 ? -33.540 -1.099 -35.788 1.00 57.47 98 SER A CA 1
ATOM 721 C C . SER A 1 98 ? -33.527 -1.577 -37.249 1.00 57.47 98 SER A C 1
ATOM 723 O O . SER A 1 98 ? -33.656 -0.757 -38.158 1.00 57.47 98 SER A O 1
ATOM 725 N N . ARG A 1 99 ? -33.449 -2.888 -37.529 1.00 59.34 99 ARG A N 1
ATOM 726 C CA . ARG A 1 99 ? -33.370 -3.406 -38.913 1.00 59.34 99 ARG A CA 1
ATOM 727 C C . ARG A 1 99 ? -34.565 -4.258 -39.346 1.00 59.34 99 ARG A C 1
ATOM 729 O O . ARG A 1 99 ? -34.379 -5.358 -39.849 1.00 59.34 99 ARG A O 1
ATOM 736 N N . ALA A 1 100 ? -35.787 -3.749 -39.196 1.00 59.31 100 ALA A N 1
ATOM 737 C CA . ALA A 1 100 ? -36.953 -4.347 -39.853 1.00 59.31 100 ALA A CA 1
ATOM 738 C C . ALA A 1 100 ? -38.134 -3.375 -40.017 1.00 59.31 100 ALA A C 1
ATOM 740 O O . ALA A 1 100 ? -39.196 -3.642 -39.480 1.00 59.31 100 ALA A O 1
ATOM 741 N N . MET A 1 101 ? -37.983 -2.279 -40.774 1.00 53.75 101 MET A N 1
ATOM 742 C CA . MET A 1 101 ? -39.112 -1.638 -41.478 1.00 53.75 101 MET A CA 1
ATOM 743 C C . MET A 1 101 ? -38.619 -0.870 -42.712 1.00 53.75 101 MET A C 1
ATOM 745 O O . MET A 1 101 ? -38.065 0.217 -42.568 1.00 53.75 101 MET A O 1
ATOM 749 N N . SER A 1 102 ? -38.830 -1.418 -43.917 1.00 55.09 102 SER A N 1
ATOM 750 C CA . SER A 1 102 ? -39.370 -0.684 -45.082 1.00 55.09 102 SER A CA 1
ATOM 751 C C . SER A 1 102 ? -39.385 -1.523 -46.369 1.00 55.09 102 SER A C 1
ATOM 753 O O . SER A 1 102 ? -38.359 -2.087 -46.744 1.00 55.09 102 SER A O 1
ATOM 755 N N . MET A 1 103 ? -40.544 -1.428 -47.043 1.00 50.22 103 MET A 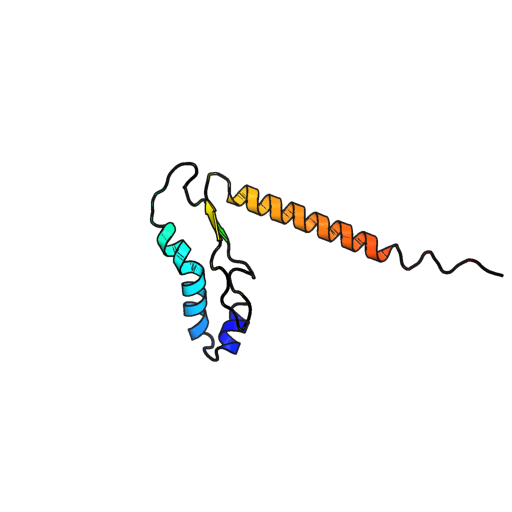N 1
ATOM 756 C CA . MET A 1 103 ? -40.972 -1.887 -48.383 1.00 50.22 103 MET A CA 1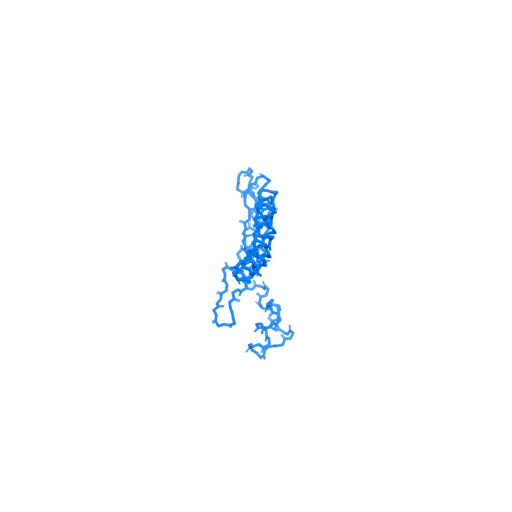
ATOM 757 C C . MET A 1 103 ? -41.418 -3.342 -48.533 1.00 50.22 103 MET A C 1
ATOM 759 O O . MET A 1 103 ? -40.576 -4.258 -48.453 1.00 50.22 103 MET A O 1
#

Secondary structure (DSSP, 8-state):
-HHHHHHHTT-HHHHHHHHHHHHHHHHHHHTTS---GGGSEEEEE--HHHH--SSS-----EEEESTTHHHHHHHHHHHHHHHHHHHHHHHHHSSSSSS----

Foldseek 3Di:
DLQVLCVLVVNHPVVSVVLLCVLCVVVVVQQVDPDDAQAHFPDWDDDDQSCDDSPDRHPGIDTQGHDCSVVVVVVVVVVVVVVVVVVVVVVPPPPPDPPDDDD

pLDDT: mean 82.25, std 17.64, range [41.22, 97.0]

Radius of gyration: 21.4 Å; chains: 1; bounding box: 56×18×68 Å

Organism: Medicago truncatula (NCBI:txid3880)